Protein AF-A0A9C9X1Z8-F1 (afdb_monomer_lite)

Secondary structure (DSSP, 8-state):
--S-------SPBTTTSB-HHHHHHHHHHHHHHHHHHHHHHHTS--S-SS--SHHHHHHHHHHHHHHHHHHHHHHHHHHHH-GGGGHHHHHHHHHHHHTSSS-TTTTTGGGS--

pLDDT: mean 74.89, std 18.36, range [31.72, 95.19]

Structure (mmCIF, N/CA/C/O backbone):
data_AF-A0A9C9X1Z8-F1
#
_entry.id   AF-A0A9C9X1Z8-F1
#
loop_
_atom_site.group_PDB
_atom_site.id
_atom_site.type_symbol
_atom_site.label_atom_id
_atom_site.label_alt_id
_atom_site.label_comp_id
_atom_site.label_asym_id
_atom_site.label_entity_id
_atom_site.label_seq_id
_atom_site.pdbx_PDB_ins_code
_atom_site.Cartn_x
_atom_site.Cartn_y
_atom_site.Cartn_z
_atom_site.occupancy
_atom_site.B_iso_or_equiv
_atom_site.auth_seq_id
_atom_site.auth_comp_id
_atom_site.auth_asym_id
_atom_site.auth_atom_id
_atom_site.pdbx_PDB_model_num
ATOM 1 N N . MET A 1 1 ? -2.066 -8.870 -16.155 1.00 53.41 1 MET A N 1
ATOM 2 C CA . MET A 1 1 ? -3.312 -8.344 -16.746 1.00 53.41 1 MET A CA 1
ATOM 3 C C . MET A 1 1 ? -3.152 -8.572 -18.230 1.00 53.41 1 MET A C 1
ATOM 5 O O . MET A 1 1 ? -2.326 -7.903 -18.843 1.00 53.41 1 MET A O 1
ATOM 9 N N . ASP A 1 2 ? -3.858 -9.559 -18.768 1.00 63.41 2 ASP A N 1
ATOM 10 C CA . ASP A 1 2 ? -3.742 -9.964 -20.169 1.00 63.41 2 ASP A CA 1
ATOM 11 C C . ASP A 1 2 ? -4.976 -9.432 -20.906 1.00 63.41 2 ASP A C 1
ATOM 13 O O . ASP A 1 2 ? -6.101 -9.657 -20.462 1.00 63.41 2 ASP A O 1
ATOM 17 N N . GLY A 1 3 ? -4.769 -8.639 -21.960 1.00 81.00 3 GLY A N 1
ATOM 18 C CA . GLY A 1 3 ? -5.838 -7.916 -22.656 1.00 81.00 3 GLY A CA 1
ATOM 19 C C . GLY A 1 3 ? -5.307 -6.871 -23.643 1.00 81.00 3 GLY A C 1
ATOM 20 O O . GLY A 1 3 ? -4.100 -6.640 -23.714 1.00 81.00 3 GLY A O 1
ATOM 21 N N . ARG A 1 4 ? -6.206 -6.243 -24.413 1.00 85.81 4 ARG A N 1
ATOM 22 C CA . ARG A 1 4 ? -5.890 -5.068 -25.247 1.00 85.81 4 ARG A CA 1
ATOM 23 C C . ARG A 1 4 ? -6.233 -3.807 -24.457 1.00 85.81 4 ARG A C 1
ATOM 25 O O . ARG A 1 4 ? -7.322 -3.732 -23.897 1.00 85.81 4 ARG A O 1
ATOM 32 N N . TYR A 1 5 ? -5.324 -2.837 -24.431 1.00 82.31 5 TYR A N 1
ATOM 33 C CA . TYR A 1 5 ? -5.492 -1.586 -23.688 1.00 82.31 5 TYR A CA 1
ATOM 34 C C . TYR A 1 5 ? -5.440 -0.404 -24.649 1.00 82.31 5 TYR A C 1
ATOM 36 O O . TYR A 1 5 ? -4.644 -0.404 -25.586 1.00 82.31 5 TYR A O 1
ATOM 44 N N . PHE A 1 6 ? -6.261 0.606 -24.381 1.00 88.44 6 PHE A N 1
ATOM 45 C CA . PHE A 1 6 ? -6.117 1.940 -24.946 1.00 88.44 6 PHE A CA 1
ATOM 46 C C . PHE A 1 6 ? -5.781 2.877 -23.785 1.00 88.44 6 PHE A C 1
ATOM 48 O O . PHE A 1 6 ? -6.546 2.956 -22.826 1.00 88.44 6 PHE A O 1
ATOM 55 N N . ILE A 1 7 ? -4.609 3.510 -23.830 1.00 85.88 7 ILE A N 1
ATOM 56 C CA . ILE A 1 7 ? -4.122 4.393 -22.766 1.00 85.88 7 ILE A CA 1
ATOM 57 C C . ILE A 1 7 ? -4.100 5.809 -23.327 1.00 85.88 7 ILE A C 1
ATOM 59 O O . ILE A 1 7 ? -3.407 6.075 -24.306 1.00 85.88 7 ILE A O 1
ATOM 63 N N . GLN A 1 8 ? -4.858 6.702 -22.696 1.00 86.94 8 GLN A N 1
ATOM 64 C CA . GLN A 1 8 ? -4.831 8.133 -22.968 1.00 86.94 8 GLN A CA 1
ATOM 65 C C . GLN A 1 8 ? -4.074 8.828 -21.835 1.00 86.94 8 GLN A C 1
ATOM 67 O O . GLN A 1 8 ? -4.312 8.541 -20.663 1.00 86.94 8 GLN A O 1
ATOM 72 N N . THR A 1 9 ? -3.152 9.719 -22.186 1.00 85.38 9 THR A N 1
ATOM 73 C CA . THR A 1 9 ? -2.358 10.507 -21.240 1.00 85.38 9 THR A CA 1
ATOM 74 C C . THR A 1 9 ? -2.225 11.935 -21.756 1.00 85.38 9 THR A C 1
ATOM 76 O O . THR A 1 9 ? -2.206 12.149 -22.966 1.00 85.38 9 THR A O 1
ATOM 79 N N . GLU A 1 10 ? -2.159 12.900 -20.842 1.00 88.00 10 GLU A N 1
ATOM 80 C CA . GLU A 1 10 ? -1.916 14.320 -21.144 1.00 88.00 10 GLU A CA 1
ATOM 81 C C . GLU A 1 10 ? -0.416 14.661 -21.162 1.00 88.00 10 GLU A C 1
ATOM 83 O O . GLU A 1 10 ? -0.039 15.799 -21.415 1.00 88.00 10 GLU A O 1
ATOM 88 N N . VAL A 1 11 ? 0.447 13.684 -20.866 1.00 86.06 11 VAL A N 1
ATOM 89 C CA . VAL A 1 11 ? 1.899 13.875 -20.792 1.00 86.06 11 VAL A CA 1
ATOM 90 C C . VAL A 1 11 ? 2.503 13.959 -22.193 1.00 86.06 11 VAL A C 1
ATOM 92 O O . VAL A 1 11 ? 2.170 13.146 -23.059 1.00 86.06 11 VAL A O 1
ATOM 95 N N . ASP A 1 12 ? 3.429 14.901 -22.386 1.00 84.75 12 ASP A N 1
ATOM 96 C CA . ASP A 1 12 ? 4.148 15.071 -23.647 1.00 84.75 12 ASP A CA 1
ATOM 97 C C . ASP A 1 12 ? 4.886 13.781 -24.057 1.00 84.75 12 ASP A C 1
ATOM 99 O O . ASP A 1 12 ? 5.485 13.106 -23.210 1.00 84.75 12 ASP A O 1
ATOM 103 N N . PRO A 1 13 ? 4.875 13.413 -25.348 1.00 80.06 13 PRO A N 1
ATOM 104 C CA . PRO A 1 13 ? 5.624 12.262 -25.833 1.00 80.06 13 PRO A CA 1
ATOM 105 C C . PRO A 1 13 ? 7.142 12.526 -25.829 1.00 80.06 13 PRO A C 1
ATOM 107 O O . PRO A 1 13 ? 7.609 13.665 -25.932 1.00 80.06 13 PRO A O 1
ATOM 110 N N . ALA A 1 14 ? 7.937 11.456 -25.728 1.00 75.62 14 ALA A N 1
ATOM 111 C CA . ALA A 1 14 ? 9.395 11.510 -25.882 1.00 75.62 14 ALA A CA 1
ATOM 112 C C . ALA A 1 14 ? 9.814 12.267 -27.171 1.00 75.62 14 ALA A C 1
ATOM 114 O O . ALA A 1 14 ? 9.135 12.138 -28.195 1.00 75.62 14 ALA A O 1
ATOM 115 N N . PRO A 1 15 ? 10.927 13.036 -27.165 1.00 65.62 15 PRO A N 1
ATOM 116 C CA . PRO A 1 15 ? 12.029 13.024 -26.188 1.00 65.62 15 PRO A CA 1
ATOM 117 C C . PRO A 1 15 ? 11.895 13.993 -24.997 1.00 65.62 15 PRO A C 1
ATOM 119 O O . PRO A 1 15 ? 12.768 13.990 -24.135 1.00 65.62 15 PRO A O 1
ATOM 122 N N . ALA A 1 16 ? 10.852 14.827 -24.941 1.00 72.62 16 ALA A N 1
ATOM 123 C CA . ALA A 1 16 ? 10.663 15.798 -23.854 1.00 72.62 16 ALA A CA 1
ATOM 124 C C . ALA A 1 16 ? 9.875 15.233 -22.655 1.00 72.62 16 ALA A C 1
ATOM 126 O O . ALA A 1 16 ? 10.013 15.745 -21.545 1.00 72.62 16 ALA A O 1
ATOM 127 N N . GLY A 1 17 ? 9.078 14.179 -22.868 1.00 76.62 17 GLY A N 1
ATOM 128 C CA . GLY A 1 17 ? 8.303 13.512 -21.821 1.00 76.62 17 GLY A CA 1
ATOM 129 C C . GLY A 1 17 ? 8.395 11.985 -21.878 1.00 76.62 17 GLY A C 1
ATOM 130 O O . GLY A 1 17 ? 9.486 11.437 -22.010 1.00 76.62 17 GLY A O 1
ATOM 131 N N . PHE A 1 18 ? 7.268 11.290 -21.730 1.00 81.25 18 PHE A N 1
ATOM 132 C CA . PHE A 1 18 ? 7.241 9.840 -21.495 1.00 81.25 18 PHE A CA 1
ATOM 133 C C . PHE A 1 18 ? 7.379 9.032 -22.790 1.00 81.25 18 PHE A C 1
ATOM 135 O O . PHE A 1 18 ? 6.772 9.352 -23.818 1.00 81.25 18 PHE A O 1
ATOM 142 N N . SER A 1 19 ? 8.116 7.921 -22.721 1.00 85.81 19 SER A N 1
ATOM 143 C CA . SER A 1 19 ? 8.048 6.876 -23.746 1.00 85.81 19 SER A CA 1
ATOM 144 C C . SER A 1 19 ? 6.731 6.089 -23.640 1.00 85.81 19 SER A C 1
ATOM 146 O O . SER A 1 19 ? 6.075 6.062 -22.590 1.00 85.81 19 SER A O 1
ATOM 148 N N . MET A 1 20 ? 6.327 5.405 -24.719 1.00 83.88 20 MET A N 1
ATOM 149 C CA . MET A 1 20 ? 5.148 4.527 -24.664 1.00 83.88 20 MET A CA 1
ATOM 150 C C . MET A 1 20 ? 5.320 3.415 -23.620 1.00 83.88 20 MET A C 1
ATOM 152 O O . MET A 1 20 ? 4.370 3.070 -22.914 1.00 83.88 20 MET A O 1
ATOM 156 N N . GLU A 1 21 ? 6.525 2.859 -23.494 1.00 85.62 21 GLU A N 1
ATOM 157 C CA . GLU A 1 21 ? 6.843 1.809 -22.527 1.00 85.62 21 GLU A CA 1
ATOM 158 C C . GLU A 1 21 ? 6.702 2.311 -21.086 1.00 85.62 21 GLU A C 1
ATOM 160 O O . GLU A 1 21 ? 6.143 1.611 -20.236 1.00 85.62 21 GLU A O 1
ATOM 165 N N . GLU A 1 22 ? 7.155 3.535 -20.810 1.00 85.94 22 GLU A N 1
ATOM 166 C CA . GLU A 1 22 ? 7.035 4.174 -19.498 1.00 85.94 22 GLU A CA 1
ATOM 167 C C . GLU A 1 22 ? 5.578 4.459 -19.138 1.00 85.94 22 GLU A C 1
ATOM 169 O O . GLU A 1 22 ? 5.153 4.169 -18.016 1.00 85.94 22 GLU A O 1
ATOM 174 N N . ALA A 1 23 ? 4.782 4.948 -20.094 1.00 86.75 23 ALA A N 1
ATOM 175 C CA . ALA A 1 23 ? 3.352 5.172 -19.898 1.00 86.75 23 ALA A CA 1
ATOM 176 C C . ALA A 1 23 ? 2.621 3.863 -19.544 1.00 86.75 23 ALA A C 1
ATOM 178 O O . ALA A 1 23 ? 1.847 3.807 -18.583 1.00 86.75 23 ALA A O 1
ATOM 179 N N . VAL A 1 24 ? 2.919 2.773 -20.261 1.00 87.38 24 VAL A N 1
ATOM 180 C CA . VAL A 1 24 ? 2.356 1.441 -19.982 1.00 87.38 24 VAL A CA 1
ATOM 181 C C . VAL A 1 24 ? 2.820 0.910 -18.624 1.00 87.38 24 VAL A C 1
ATOM 183 O O . VAL A 1 24 ? 2.019 0.344 -17.877 1.00 87.38 24 VAL A O 1
ATOM 186 N N . SER A 1 25 ? 4.103 1.066 -18.292 1.00 86.38 25 SER A N 1
ATOM 187 C CA . SER A 1 25 ? 4.668 0.631 -17.009 1.00 86.38 25 SER A CA 1
ATOM 188 C C . SER A 1 25 ? 4.020 1.366 -15.833 1.00 86.38 25 SER A C 1
ATOM 190 O O . SER A 1 25 ? 3.582 0.739 -14.863 1.00 86.38 25 SER A O 1
ATOM 192 N N . SER A 1 26 ? 3.865 2.684 -15.961 1.00 85.50 26 SER A N 1
ATOM 193 C CA . SER A 1 26 ? 3.189 3.528 -14.980 1.00 85.50 26 SER A CA 1
ATOM 194 C C . SER A 1 26 ? 1.732 3.103 -14.794 1.00 85.50 26 SER A C 1
ATOM 196 O O . SER A 1 26 ? 1.310 2.846 -13.665 1.00 85.50 26 SER A O 1
ATOM 198 N N . TYR A 1 27 ? 0.989 2.881 -15.884 1.00 86.88 27 TYR A N 1
ATOM 199 C CA . TYR A 1 27 ? -0.383 2.374 -15.809 1.00 86.88 27 TYR A CA 1
ATOM 200 C C . TYR A 1 27 ? -0.462 1.017 -15.093 1.00 86.88 27 TYR A C 1
ATOM 202 O O . TYR A 1 27 ? -1.275 0.821 -14.191 1.00 86.88 27 TYR A O 1
ATOM 210 N N . LYS A 1 28 ? 0.435 0.080 -15.423 1.00 85.25 28 LYS A N 1
ATOM 211 C CA . LYS A 1 28 ? 0.493 -1.235 -14.763 1.00 85.25 28 LYS A CA 1
ATOM 212 C C . LYS A 1 28 ? 0.838 -1.137 -13.276 1.00 85.25 28 LYS A C 1
ATOM 214 O O . LYS A 1 28 ? 0.421 -1.999 -12.502 1.00 85.25 28 LYS A O 1
ATOM 219 N N . SER A 1 29 ? 1.551 -0.094 -12.851 1.00 85.25 29 SER A N 1
ATOM 220 C CA . SER A 1 29 ? 1.876 0.117 -11.438 1.00 85.25 29 SER A CA 1
ATOM 221 C C . SER A 1 29 ? 0.632 0.334 -10.562 1.00 85.25 29 SER A C 1
ATOM 223 O O . SER A 1 29 ? 0.673 0.004 -9.375 1.00 85.25 29 SER A O 1
ATOM 225 N N . LEU A 1 30 ? -0.500 0.755 -11.148 1.00 84.25 30 LEU A N 1
ATOM 226 C CA . LEU A 1 30 ? -1.786 0.912 -10.459 1.00 84.25 30 LEU A CA 1
ATOM 227 C C . LEU A 1 30 ? -2.269 -0.388 -9.795 1.00 84.25 30 LEU A C 1
ATOM 229 O O . LEU A 1 30 ? -2.922 -0.353 -8.754 1.00 84.25 30 LEU A O 1
ATOM 233 N N . GLN A 1 31 ? -1.874 -1.552 -10.315 1.00 84.06 31 GLN A N 1
ATOM 234 C CA . GLN A 1 31 ? -2.189 -2.844 -9.697 1.00 84.06 31 GLN A CA 1
ATOM 235 C C . GLN A 1 31 ? -1.654 -2.975 -8.267 1.00 84.06 31 GLN A C 1
ATOM 237 O O . GLN A 1 31 ? -2.220 -3.709 -7.455 1.00 84.06 31 GLN A O 1
ATOM 242 N N . LYS A 1 32 ? -0.565 -2.271 -7.937 1.00 84.88 32 LYS A N 1
ATOM 243 C CA . LYS A 1 32 ? -0.030 -2.231 -6.570 1.00 84.88 32 LYS A CA 1
ATOM 244 C C . LYS A 1 32 ? -1.038 -1.586 -5.623 1.00 84.88 32 LYS A C 1
ATOM 246 O O . LYS A 1 32 ? -1.264 -2.094 -4.531 1.00 84.88 32 LYS A O 1
ATOM 251 N N . VAL A 1 33 ? -1.695 -0.520 -6.077 1.00 86.12 33 VAL A N 1
ATOM 252 C CA . VAL A 1 33 ? -2.746 0.175 -5.328 1.00 86.12 33 VAL A CA 1
ATOM 253 C C . VAL A 1 33 ? -3.960 -0.735 -5.147 1.00 86.12 33 VAL A C 1
ATOM 255 O O . VAL A 1 33 ? -4.468 -0.872 -4.036 1.00 86.12 33 VAL A O 1
ATOM 258 N N . GLU A 1 34 ? -4.388 -1.44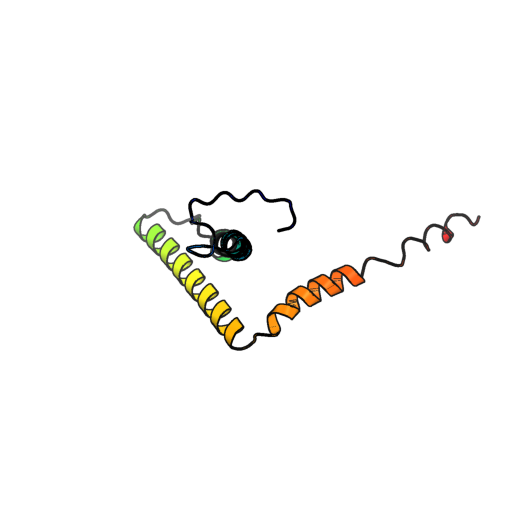0 -6.196 1.00 86.44 34 GLU A N 1
ATOM 259 C CA . GLU A 1 34 ? -5.484 -2.415 -6.092 1.00 86.44 34 GLU A CA 1
ATOM 260 C C . GLU A 1 34 ? -5.176 -3.547 -5.105 1.00 86.44 34 GLU A C 1
ATOM 262 O O . GLU A 1 34 ? -6.045 -3.954 -4.328 1.00 86.44 34 GLU A O 1
ATOM 267 N N . ARG A 1 35 ? -3.936 -4.054 -5.116 1.00 86.75 35 ARG A N 1
ATOM 268 C CA . ARG A 1 35 ? -3.473 -5.058 -4.154 1.00 86.75 35 ARG A CA 1
ATOM 269 C C . ARG A 1 35 ? -3.516 -4.507 -2.733 1.00 86.75 35 ARG A C 1
ATOM 271 O O . ARG A 1 35 ? -4.081 -5.167 -1.868 1.00 86.75 35 ARG A O 1
ATOM 278 N N . ALA A 1 36 ? -3.005 -3.299 -2.511 1.00 86.94 36 ALA A N 1
ATOM 279 C CA . ALA A 1 36 ? -3.048 -2.646 -1.208 1.00 86.94 36 ALA A CA 1
ATOM 280 C C . ALA A 1 36 ? -4.494 -2.500 -0.701 1.00 86.94 36 ALA A C 1
ATOM 282 O O . ALA A 1 36 ? -4.803 -2.897 0.4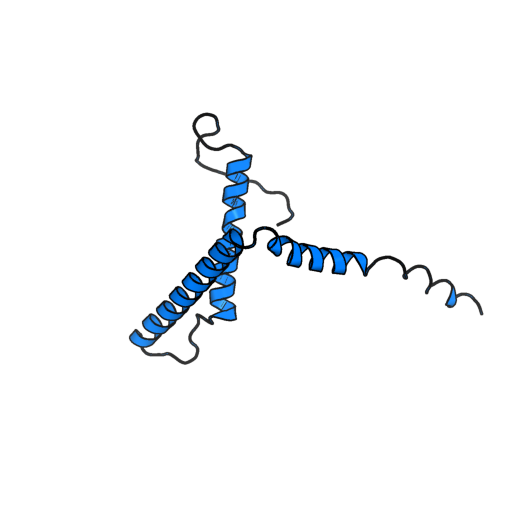19 1.00 86.94 36 ALA A O 1
ATOM 283 N N . PHE A 1 37 ? -5.425 -2.049 -1.548 1.00 86.25 37 PHE A N 1
ATOM 284 C CA . PHE A 1 37 ? -6.844 -1.984 -1.181 1.00 86.25 37 PHE A CA 1
ATOM 285 C C . PHE A 1 37 ? -7.455 -3.352 -0.874 1.00 86.25 37 PHE A C 1
ATOM 287 O O . PHE A 1 37 ? -8.348 -3.444 -0.032 1.00 86.25 37 PHE A O 1
ATOM 294 N N . ARG A 1 38 ? -7.008 -4.411 -1.552 1.00 87.06 38 ARG A N 1
ATOM 295 C CA . ARG A 1 38 ? -7.452 -5.780 -1.278 1.00 87.06 38 ARG A CA 1
ATOM 296 C C . ARG A 1 38 ? -6.986 -6.252 0.099 1.00 87.06 38 ARG A C 1
ATOM 298 O O . ARG A 1 38 ? -7.819 -6.761 0.841 1.00 87.06 38 ARG A O 1
ATOM 305 N N . VAL A 1 39 ? -5.719 -6.022 0.452 1.00 86.44 39 VAL A N 1
ATOM 306 C CA . VAL A 1 39 ? -5.155 -6.342 1.780 1.00 86.44 39 VAL A CA 1
ATOM 307 C C . VAL A 1 39 ? -5.910 -5.592 2.876 1.00 86.44 39 VAL A C 1
ATOM 309 O O . VAL A 1 39 ? -6.397 -6.193 3.830 1.00 86.44 39 VAL A O 1
ATOM 312 N N . ILE A 1 40 ? -6.127 -4.286 2.690 1.00 87.44 40 ILE A N 1
ATOM 313 C CA . ILE A 1 40 ? -6.891 -3.453 3.631 1.00 87.44 40 ILE A CA 1
ATOM 314 C C . ILE A 1 40 ? -8.307 -4.002 3.877 1.00 87.44 40 ILE A C 1
ATOM 316 O O . ILE A 1 40 ? -8.817 -3.955 4.996 1.00 87.44 40 ILE A O 1
ATOM 320 N N . LYS A 1 41 ? -8.977 -4.475 2.823 1.00 84.69 41 LYS A N 1
ATOM 321 C CA . LYS A 1 41 ? -10.370 -4.934 2.902 1.00 84.69 41 LYS A CA 1
ATOM 322 C C . LYS A 1 41 ? -10.511 -6.354 3.442 1.00 84.69 41 LYS A C 1
ATOM 324 O O . LYS A 1 41 ? -11.517 -6.619 4.087 1.00 84.69 41 LYS A O 1
ATOM 329 N N . ASN A 1 42 ? -9.565 -7.239 3.136 1.00 84.81 42 ASN A N 1
ATOM 330 C CA . ASN A 1 42 ? -9.677 -8.664 3.442 1.00 84.81 42 ASN A CA 1
ATOM 331 C C . ASN A 1 42 ? -8.882 -9.055 4.689 1.00 84.81 42 ASN A C 1
ATOM 333 O O . ASN A 1 42 ? -9.430 -9.709 5.567 1.00 84.81 42 ASN A O 1
ATOM 337 N N . ASP A 1 43 ? -7.616 -8.647 4.768 1.00 80.81 43 ASP A N 1
ATOM 338 C CA . ASP A 1 43 ? -6.702 -9.096 5.823 1.00 80.81 43 ASP A CA 1
ATOM 339 C C . ASP A 1 43 ? -6.776 -8.177 7.047 1.00 80.81 43 ASP A C 1
ATOM 341 O O . ASP A 1 43 ? -6.722 -8.631 8.187 1.00 80.81 43 ASP A O 1
ATOM 345 N N . LEU A 1 44 ? -6.936 -6.872 6.809 1.00 80.50 44 LEU A N 1
ATOM 346 C CA . LEU A 1 44 ? -6.983 -5.846 7.858 1.00 80.50 44 LEU A CA 1
ATOM 347 C C . LEU A 1 44 ? -8.403 -5.434 8.257 1.00 80.50 44 LEU A C 1
ATOM 349 O O . LEU A 1 44 ? -8.552 -4.607 9.155 1.00 80.50 44 LEU A O 1
ATOM 353 N N . ASP A 1 45 ? -9.415 -5.975 7.571 1.00 81.75 45 ASP A N 1
ATOM 354 C CA . ASP A 1 45 ? -10.847 -5.723 7.765 1.00 81.75 45 ASP A CA 1
ATOM 355 C C . ASP A 1 45 ? -11.169 -4.273 8.169 1.00 81.75 45 ASP A C 1
ATOM 357 O O . ASP A 1 45 ? -11.639 -3.959 9.268 1.00 81.75 45 ASP A O 1
ATOM 361 N N . ILE A 1 46 ? -10.876 -3.334 7.265 1.00 84.62 46 ILE A N 1
ATOM 362 C CA . ILE A 1 46 ? -11.068 -1.901 7.532 1.00 84.62 46 ILE A CA 1
ATOM 363 C C . ILE A 1 46 ? -12.520 -1.521 7.858 1.00 84.62 46 ILE A C 1
ATOM 365 O O . ILE A 1 46 ? -12.753 -0.428 8.371 1.00 84.62 46 ILE A O 1
ATOM 369 N N . ARG A 1 47 ? -13.506 -2.376 7.548 1.00 80.44 47 ARG A N 1
ATOM 370 C CA . ARG A 1 47 ? -14.926 -2.121 7.817 1.00 80.44 47 ARG A CA 1
ATOM 371 C C . ARG A 1 47 ? -15.251 -2.594 9.235 1.00 80.44 47 ARG A C 1
ATOM 373 O O . ARG A 1 47 ? -15.511 -3.775 9.438 1.00 80.44 47 ARG A O 1
ATOM 380 N N . PRO A 1 48 ? -15.286 -1.696 10.232 1.00 68.56 48 PRO A N 1
ATOM 381 C CA . PRO A 1 48 ? -15.434 -2.127 11.607 1.00 68.56 48 PRO A CA 1
ATOM 382 C C . PRO A 1 48 ? -16.876 -2.583 11.855 1.00 68.56 48 PRO A C 1
ATOM 384 O O . PRO A 1 48 ? -17.806 -1.785 11.773 1.00 68.56 48 PRO A O 1
ATOM 387 N N . VAL A 1 49 ? -17.069 -3.852 12.215 1.00 68.62 49 VAL A N 1
ATOM 388 C CA . VAL A 1 49 ? -18.410 -4.421 12.454 1.00 68.62 49 VAL A CA 1
ATOM 389 C C . VAL A 1 49 ? -19.016 -3.939 13.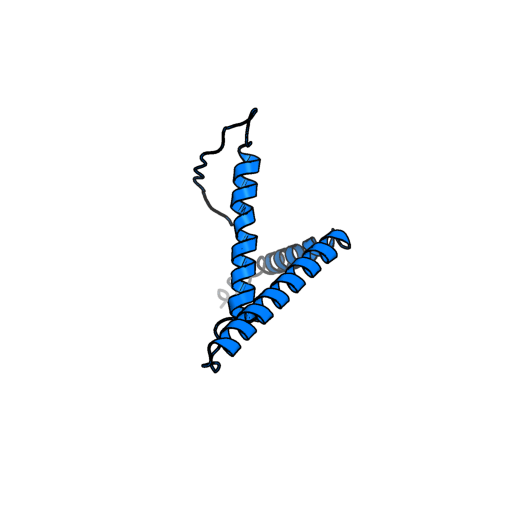784 1.00 68.62 49 VAL A C 1
ATOM 391 O O . VAL A 1 49 ? -20.225 -3.744 13.893 1.00 68.62 49 VAL A O 1
ATOM 394 N N . TYR A 1 50 ? -18.183 -3.691 14.802 1.00 73.31 50 TYR A N 1
ATOM 395 C CA . TYR A 1 50 ? -18.647 -3.454 16.181 1.00 73.31 50 TYR A CA 1
ATOM 396 C C . TYR A 1 50 ? -18.262 -2.087 16.766 1.00 73.31 50 TYR A C 1
ATOM 398 O O . TYR A 1 50 ? -18.505 -1.812 17.944 1.00 73.31 50 TYR A O 1
ATOM 406 N N . VAL A 1 51 ? -17.655 -1.204 15.971 1.00 75.88 51 VAL A N 1
ATOM 407 C CA . VAL A 1 51 ? -17.134 0.079 16.458 1.00 75.88 51 VAL A CA 1
ATOM 408 C C . VAL A 1 51 ? -18.089 1.212 16.085 1.00 75.88 51 VAL A C 1
ATOM 410 O O . VAL A 1 51 ? -18.192 1.582 14.926 1.00 75.88 51 VAL A O 1
ATOM 413 N N . ARG A 1 52 ? -18.796 1.773 17.078 1.00 78.62 52 ARG A N 1
ATOM 414 C CA . ARG A 1 52 ? -19.831 2.811 16.861 1.00 78.62 52 ARG A CA 1
ATOM 415 C C . ARG A 1 52 ? -19.407 4.236 17.224 1.00 78.62 52 ARG A C 1
ATOM 417 O O . ARG A 1 52 ? -20.039 5.189 16.790 1.00 78.62 52 ARG A O 1
ATOM 424 N N . ARG A 1 53 ? -18.366 4.395 18.049 1.00 88.75 53 ARG A N 1
ATOM 425 C CA . ARG A 1 53 ? -17.857 5.717 18.449 1.00 88.75 53 ARG A CA 1
ATOM 426 C C . ARG A 1 53 ? -16.851 6.221 17.426 1.00 88.75 53 ARG A C 1
ATOM 428 O O . ARG A 1 53 ? -15.905 5.506 17.104 1.00 88.75 53 ARG A O 1
ATOM 435 N N . GLU A 1 54 ? -17.010 7.469 17.004 1.00 87.19 54 GLU A N 1
ATOM 436 C CA . GLU A 1 54 ? -16.179 8.102 15.976 1.00 87.19 54 GLU A CA 1
ATOM 437 C C . GLU A 1 54 ? -14.675 8.043 16.296 1.00 87.19 54 GLU A C 1
ATOM 439 O O . GLU A 1 54 ? -13.865 7.725 15.430 1.00 87.19 54 GLU A O 1
ATOM 444 N N . THR A 1 55 ? -14.289 8.262 17.556 1.00 89.75 55 THR A N 1
ATOM 445 C CA . THR A 1 55 ? -12.886 8.176 17.998 1.00 89.75 55 THR A CA 1
ATOM 446 C C . THR A 1 55 ? -12.286 6.789 17.780 1.00 89.75 55 THR A C 1
ATOM 448 O O . THR A 1 55 ? -11.144 6.663 17.345 1.00 89.75 55 THR A O 1
ATOM 451 N N . ARG A 1 56 ? -13.064 5.731 18.028 1.00 88.75 56 ARG A N 1
ATOM 452 C CA . ARG A 1 56 ? -12.616 4.349 17.834 1.00 88.75 56 ARG A CA 1
ATOM 453 C C . ARG A 1 56 ? -12.589 3.958 16.354 1.00 88.75 56 ARG A C 1
ATOM 455 O O . ARG A 1 56 ? -11.723 3.183 15.973 1.00 88.75 56 ARG A O 1
ATOM 462 N N . ILE A 1 57 ? -13.489 4.503 15.530 1.00 88.88 57 ILE A N 1
ATOM 463 C CA . ILE A 1 57 ? -13.458 4.312 14.069 1.00 88.88 57 ILE A CA 1
ATOM 464 C C . ILE A 1 57 ? -12.178 4.931 13.500 1.00 88.88 57 ILE A C 1
ATOM 466 O O . ILE A 1 57 ? -11.443 4.261 12.779 1.00 88.88 57 ILE A O 1
ATOM 470 N N . ARG A 1 58 ? -11.866 6.174 13.893 1.00 89.75 58 ARG A N 1
ATOM 471 C CA . ARG A 1 58 ? -10.619 6.850 13.505 1.00 89.75 58 ARG A CA 1
ATOM 472 C C . ARG A 1 58 ? -9.385 6.051 13.938 1.00 89.75 58 ARG A C 1
ATOM 474 O O . ARG A 1 58 ? -8.482 5.852 13.132 1.00 89.75 58 ARG A O 1
ATOM 481 N N . GLY A 1 59 ? -9.385 5.525 15.165 1.00 92.00 59 GLY A N 1
ATOM 482 C CA . GLY A 1 59 ? -8.319 4.649 15.660 1.00 92.00 59 GLY A CA 1
ATOM 483 C C . GLY A 1 59 ? -8.159 3.354 14.854 1.00 92.00 59 GLY A C 1
ATOM 484 O O . GLY A 1 59 ? -7.040 3.012 14.488 1.00 92.00 59 GLY A O 1
ATOM 485 N N . HIS A 1 60 ? -9.258 2.662 14.528 1.00 90.62 60 HIS A N 1
ATOM 486 C CA . HIS A 1 60 ? -9.233 1.430 13.722 1.00 90.62 60 HIS A CA 1
ATOM 487 C C . HIS A 1 60 ? -8.621 1.669 12.344 1.00 90.62 60 HIS A C 1
ATOM 489 O O . HIS A 1 60 ? -7.665 1.001 11.965 1.00 90.62 60 HIS A O 1
ATOM 495 N N . VAL A 1 61 ? -9.112 2.688 11.632 1.00 90.25 61 VAL A N 1
ATOM 496 C CA . VAL A 1 61 ? -8.601 3.053 10.303 1.00 90.25 61 VAL A CA 1
ATOM 497 C C . VAL A 1 61 ? -7.107 3.375 10.358 1.00 90.25 61 VAL A C 1
ATOM 499 O O . VAL A 1 61 ? -6.354 2.955 9.482 1.00 90.25 61 VAL A O 1
ATOM 502 N N . MET A 1 62 ? -6.662 4.073 11.404 1.00 92.81 62 MET A N 1
ATOM 503 C CA . MET A 1 62 ? -5.255 4.420 11.586 1.00 92.81 62 MET A CA 1
ATOM 504 C C . MET A 1 62 ? -4.376 3.188 11.836 1.00 92.81 62 MET A C 1
ATOM 506 O O . MET A 1 62 ? -3.297 3.083 11.259 1.00 92.81 62 MET A O 1
ATOM 510 N N . ILE A 1 63 ? -4.848 2.221 12.627 1.00 92.69 63 ILE A N 1
ATOM 511 C CA . ILE A 1 63 ? -4.142 0.951 12.846 1.00 92.69 63 ILE A CA 1
ATOM 512 C C . ILE A 1 63 ? -4.057 0.146 11.543 1.00 92.69 63 ILE A C 1
ATOM 514 O O . ILE A 1 63 ? -2.968 -0.305 11.189 1.00 92.69 63 ILE A O 1
ATOM 518 N N . CYS A 1 64 ? -5.158 0.012 10.794 1.00 92.06 64 CYS A N 1
ATOM 519 C CA . CYS A 1 64 ? -5.151 -0.663 9.491 1.00 92.06 64 CYS A CA 1
ATOM 520 C C . CYS A 1 64 ? -4.175 0.014 8.517 1.00 92.06 64 CYS A C 1
ATOM 522 O O . CYS A 1 64 ? -3.438 -0.664 7.804 1.00 92.06 64 CYS A O 1
ATOM 524 N N . TYR A 1 65 ? -4.124 1.349 8.508 1.00 92.31 65 TYR A N 1
ATOM 525 C CA . TYR A 1 65 ? -3.178 2.091 7.679 1.00 92.31 65 TYR A CA 1
ATOM 526 C C . TYR A 1 65 ? -1.720 1.800 8.057 1.00 92.31 65 TYR A C 1
ATOM 528 O O . TYR A 1 65 ? -0.899 1.535 7.180 1.00 92.31 65 TYR A O 1
ATOM 536 N N . PHE A 1 66 ? -1.387 1.795 9.351 1.00 95.19 66 PHE A N 1
ATOM 537 C CA . PHE A 1 66 ? -0.029 1.468 9.791 1.00 95.19 66 PHE A CA 1
ATOM 538 C C . PHE A 1 66 ? 0.358 0.021 9.500 1.00 95.19 66 PHE A C 1
ATOM 540 O O . PHE A 1 66 ? 1.489 -0.232 9.094 1.00 95.19 66 PHE A O 1
ATOM 547 N N . ALA A 1 67 ? -0.566 -0.921 9.662 1.00 94.31 67 ALA A N 1
ATOM 548 C CA . ALA A 1 67 ? -0.312 -2.315 9.333 1.00 94.31 67 ALA A CA 1
ATOM 549 C C . ALA A 1 67 ? -0.011 -2.493 7.835 1.00 94.31 67 ALA A C 1
ATOM 551 O O . ALA A 1 67 ? 0.967 -3.151 7.486 1.00 94.31 67 ALA A O 1
ATOM 552 N N . LEU A 1 68 ? -0.771 -1.827 6.958 1.00 92.81 68 LEU A N 1
ATOM 553 C CA . LEU A 1 68 ? -0.477 -1.797 5.524 1.00 92.81 68 LEU A CA 1
ATOM 554 C C . LEU A 1 68 ? 0.889 -1.164 5.228 1.00 92.81 68 LEU A C 1
ATOM 556 O O . LEU A 1 68 ? 1.635 -1.665 4.392 1.00 92.81 68 LEU A O 1
ATOM 560 N N . LEU A 1 69 ? 1.224 -0.057 5.896 1.00 93.88 69 LEU A N 1
ATOM 561 C CA . LEU A 1 69 ? 2.515 0.602 5.710 1.00 93.88 69 LEU A CA 1
ATOM 562 C C . LEU A 1 69 ? 3.670 -0.346 6.054 1.00 93.88 69 LEU A C 1
ATOM 564 O O . LEU A 1 69 ? 4.641 -0.427 5.304 1.00 93.88 69 LEU A O 1
ATOM 568 N N . ILE A 1 70 ? 3.554 -1.071 7.168 1.00 94.75 70 ILE A N 1
ATOM 569 C CA . ILE A 1 70 ? 4.546 -2.066 7.582 1.00 94.75 70 ILE A CA 1
ATOM 570 C C . ILE A 1 70 ? 4.648 -3.179 6.538 1.00 94.75 70 ILE A C 1
ATOM 572 O O . ILE A 1 70 ? 5.760 -3.510 6.140 1.00 94.75 70 ILE A O 1
ATOM 576 N N . ASP A 1 71 ? 3.521 -3.705 6.057 1.00 91.38 71 ASP A N 1
ATOM 577 C CA . ASP A 1 71 ? 3.490 -4.754 5.032 1.00 91.38 71 ASP A CA 1
ATOM 578 C C . ASP A 1 71 ? 4.241 -4.331 3.756 1.00 91.38 71 ASP A C 1
ATOM 580 O O . ASP A 1 71 ? 5.158 -5.017 3.304 1.00 91.38 71 ASP A O 1
ATOM 584 N N . VAL A 1 72 ? 3.968 -3.123 3.249 1.00 90.12 72 VAL A N 1
ATOM 585 C CA . VAL A 1 72 ? 4.648 -2.572 2.063 1.00 90.12 72 VAL A CA 1
ATOM 586 C C . VAL A 1 72 ? 6.147 -2.364 2.303 1.00 90.12 72 VAL A C 1
ATOM 588 O O . VAL A 1 72 ? 6.964 -2.641 1.421 1.00 90.12 72 VAL A O 1
ATOM 591 N N . LEU A 1 73 ? 6.540 -1.871 3.482 1.00 94.00 73 LEU A N 1
ATOM 592 C CA . LEU A 1 73 ? 7.951 -1.670 3.825 1.00 94.00 73 LEU A CA 1
ATOM 593 C C . LEU A 1 73 ? 8.702 -2.997 3.947 1.00 94.00 73 LEU A C 1
ATOM 595 O O . LEU A 1 73 ? 9.839 -3.101 3.481 1.00 94.00 73 LEU A O 1
ATOM 599 N N . VAL A 1 74 ? 8.072 -4.005 4.549 1.00 93.00 74 VAL A N 1
ATOM 600 C CA . VAL A 1 74 ? 8.627 -5.355 4.653 1.00 93.00 74 VAL A CA 1
ATOM 601 C C . VAL A 1 74 ? 8.762 -5.968 3.266 1.00 93.00 74 VAL A C 1
ATOM 603 O O . VAL A 1 74 ? 9.841 -6.459 2.947 1.00 93.00 74 VAL A O 1
ATOM 606 N N . GLU A 1 75 ? 7.740 -5.878 2.411 1.00 88.88 75 GLU A N 1
ATOM 607 C CA . GLU A 1 75 ? 7.811 -6.374 1.032 1.00 88.88 75 GLU A CA 1
ATOM 608 C C . GLU A 1 75 ? 8.955 -5.704 0.259 1.00 88.88 75 GLU A C 1
ATOM 610 O O . GLU A 1 75 ? 9.752 -6.381 -0.396 1.00 88.88 75 GLU A O 1
ATOM 615 N N . LYS A 1 76 ? 9.085 -4.37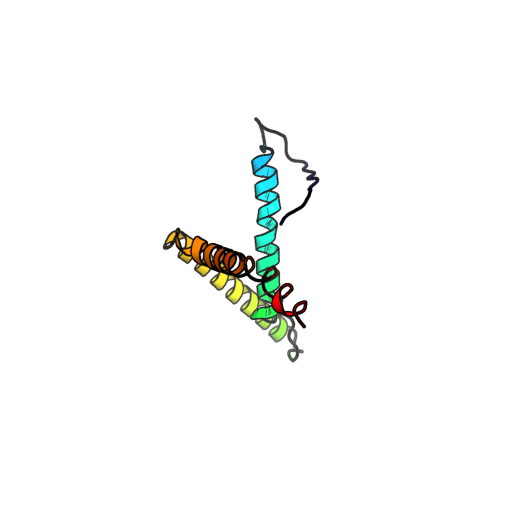5 0.368 1.00 89.88 76 LYS A N 1
ATOM 616 C CA . LYS A 1 76 ? 10.159 -3.623 -0.289 1.00 89.88 76 LYS A CA 1
ATOM 617 C C . LYS A 1 76 ? 11.537 -4.073 0.195 1.00 89.88 76 LYS A C 1
ATOM 619 O O . LYS A 1 76 ? 12.403 -4.369 -0.623 1.00 89.88 76 LYS A O 1
ATOM 624 N N . ARG A 1 77 ? 11.732 -4.176 1.510 1.00 92.19 77 ARG A N 1
ATOM 625 C CA . ARG A 1 77 ? 13.019 -4.574 2.092 1.00 92.19 77 ARG A CA 1
ATOM 626 C C . ARG A 1 77 ? 13.361 -6.031 1.792 1.00 92.19 77 ARG A C 1
ATOM 628 O O . ARG A 1 77 ? 14.514 -6.352 1.528 1.00 92.19 77 ARG A O 1
ATOM 635 N N . MET A 1 78 ? 12.364 -6.911 1.779 1.00 90.50 78 MET A N 1
ATOM 636 C CA . MET A 1 78 ? 12.541 -8.308 1.379 1.00 90.50 78 MET A CA 1
ATOM 637 C C . MET A 1 78 ? 12.968 -8.424 -0.081 1.00 90.50 78 MET A C 1
ATOM 639 O O . MET A 1 78 ? 13.839 -9.228 -0.391 1.00 90.50 78 MET A O 1
ATOM 643 N N . ARG A 1 79 ? 12.415 -7.591 -0.966 1.00 85.62 79 ARG A N 1
ATOM 644 C CA . ARG A 1 79 ? 12.796 -7.534 -2.383 1.00 85.62 79 ARG A CA 1
ATOM 645 C C . ARG A 1 79 ? 14.224 -7.028 -2.596 1.00 85.62 79 ARG A C 1
ATOM 647 O O . ARG A 1 79 ? 14.904 -7.515 -3.490 1.00 85.62 79 ARG A O 1
ATOM 654 N N . GLU A 1 80 ? 14.679 -6.083 -1.774 1.00 88.75 80 GLU A N 1
ATOM 655 C CA . GLU A 1 80 ? 16.065 -5.591 -1.792 1.00 88.75 80 GLU A CA 1
ATOM 656 C C . GLU A 1 80 ? 17.066 -6.664 -1.333 1.00 88.75 80 GLU A C 1
ATOM 658 O O . GLU A 1 80 ? 18.141 -6.788 -1.912 1.00 88.75 80 GLU A O 1
ATOM 663 N N . ILE A 1 81 ? 16.716 -7.455 -0.313 1.00 90.62 81 ILE A N 1
ATOM 664 C CA . ILE A 1 81 ? 17.603 -8.486 0.253 1.00 90.62 81 ILE A CA 1
ATOM 665 C C . ILE A 1 81 ? 17.572 -9.782 -0.575 1.00 90.62 81 ILE A C 1
ATOM 667 O O . ILE A 1 81 ? 18.597 -10.443 -0.725 1.00 90.62 81 ILE A O 1
ATOM 671 N N . PHE A 1 82 ? 16.409 -10.152 -1.115 1.00 86.69 82 PHE A N 1
ATOM 672 C CA . PHE A 1 82 ? 16.187 -11.418 -1.816 1.00 86.69 82 PHE A CA 1
ATOM 673 C C . PHE A 1 82 ? 15.573 -11.209 -3.213 1.00 86.69 82 PHE A C 1
ATOM 675 O O . PHE A 1 82 ? 14.412 -11.570 -3.436 1.00 86.69 82 PHE A O 1
ATOM 682 N N . PRO A 1 83 ? 16.338 -10.679 -4.183 1.00 76.94 83 PRO A N 1
ATOM 683 C CA . PRO A 1 83 ? 15.833 -10.414 -5.532 1.00 76.94 83 PRO A CA 1
ATOM 684 C C . PRO A 1 83 ? 15.343 -11.680 -6.266 1.00 76.94 83 PRO A C 1
ATOM 686 O O . PRO A 1 83 ? 14.389 -11.614 -7.036 1.00 76.94 83 PRO A O 1
ATOM 689 N N . ASP A 1 84 ? 15.910 -12.855 -5.971 1.00 74.94 84 ASP A N 1
ATOM 690 C CA . ASP A 1 84 ? 15.567 -14.116 -6.651 1.00 74.94 84 ASP A CA 1
ATOM 691 C C . ASP A 1 84 ? 14.297 -14.812 -6.125 1.00 74.94 84 ASP A C 1
ATOM 693 O O . ASP A 1 84 ? 13.761 -15.723 -6.769 1.00 74.94 84 ASP A O 1
ATOM 697 N N . MET A 1 85 ? 13.778 -14.403 -4.961 1.00 62.34 85 MET A N 1
ATOM 698 C CA . MET A 1 85 ? 12.637 -15.071 -4.314 1.00 62.34 85 MET A CA 1
ATOM 699 C C . MET A 1 85 ? 11.305 -14.841 -5.042 1.00 62.34 85 MET A C 1
ATOM 701 O O . MET A 1 85 ? 10.374 -15.639 -4.895 1.00 62.34 85 MET A O 1
ATOM 705 N N . GLU A 1 86 ? 11.208 -13.808 -5.882 1.00 57.34 86 GLU A N 1
ATOM 706 C CA . GLU A 1 86 ? 9.999 -13.500 -6.655 1.00 57.34 86 GLU A CA 1
ATOM 707 C C . GLU A 1 86 ? 9.648 -14.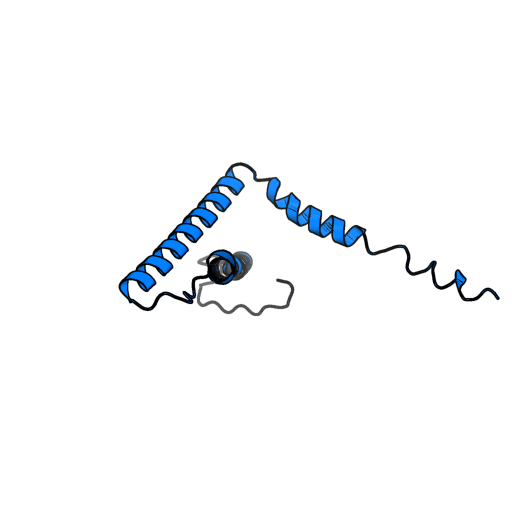620 -7.656 1.00 57.34 86 GLU A C 1
ATOM 709 O O . GLU A 1 86 ? 8.475 -14.929 -7.895 1.00 57.34 86 GLU A O 1
ATOM 714 N N . ASN A 1 87 ? 10.661 -15.354 -8.128 1.00 53.81 87 ASN A N 1
ATOM 715 C CA . ASN A 1 87 ? 10.488 -16.499 -9.018 1.00 53.81 87 ASN A CA 1
ATOM 716 C C . ASN A 1 87 ? 9.863 -17.725 -8.334 1.00 53.81 87 ASN A C 1
ATOM 718 O O . ASN A 1 87 ? 9.440 -18.647 -9.023 1.00 53.81 87 ASN A O 1
ATOM 722 N N . SER A 1 88 ? 9.750 -17.768 -7.002 1.00 52.28 88 SER A N 1
ATOM 723 C CA . SER A 1 88 ? 9.143 -18.900 -6.282 1.00 52.28 88 SER A CA 1
ATOM 724 C C . SER A 1 88 ? 7.633 -19.016 -6.534 1.00 52.28 88 SER A C 1
ATOM 726 O O . SER A 1 88 ? 7.118 -20.110 -6.782 1.00 52.28 88 SER A O 1
ATOM 728 N N . GLN A 1 89 ? 6.903 -17.894 -6.553 1.00 53.78 89 GLN A N 1
ATOM 729 C CA . GLN A 1 89 ? 5.469 -17.895 -6.878 1.00 53.78 89 GLN A CA 1
ATOM 730 C C . GLN A 1 89 ? 5.224 -18.144 -8.373 1.00 53.78 89 GLN A C 1
ATOM 732 O O . GLN A 1 89 ? 4.314 -18.898 -8.724 1.00 53.78 89 GLN A O 1
ATOM 737 N N . ALA A 1 90 ? 6.075 -17.591 -9.245 1.00 49.94 90 ALA A N 1
ATOM 738 C CA . ALA A 1 90 ? 6.054 -17.879 -10.679 1.00 49.94 90 ALA A CA 1
ATOM 739 C C . ALA A 1 90 ? 6.336 -19.368 -10.965 1.00 49.94 90 ALA A C 1
ATOM 741 O O . ALA A 1 90 ? 5.616 -19.988 -11.747 1.00 49.94 90 ALA A O 1
ATOM 742 N N . ARG A 1 91 ? 7.294 -19.979 -10.251 1.00 48.16 91 ARG A N 1
ATOM 743 C CA . ARG A 1 91 ? 7.578 -21.423 -10.293 1.00 48.16 91 ARG A CA 1
ATOM 744 C C . ARG A 1 91 ? 6.396 -22.258 -9.803 1.00 48.16 91 ARG A C 1
ATOM 746 O O . ARG A 1 91 ? 6.052 -23.231 -10.458 1.00 48.16 91 ARG A O 1
ATOM 753 N N . LYS A 1 92 ? 5.708 -21.873 -8.718 1.00 48.97 92 LYS A N 1
ATOM 754 C CA . LYS A 1 92 ? 4.478 -22.565 -8.265 1.00 48.97 92 LYS A CA 1
ATOM 755 C C . LYS A 1 92 ? 3.358 -22.512 -9.316 1.00 48.97 92 LYS A C 1
ATOM 757 O O . LYS A 1 92 ? 2.645 -23.497 -9.496 1.00 48.97 92 LYS A O 1
ATOM 762 N N . ALA A 1 93 ? 3.220 -21.397 -10.036 1.00 53.44 93 ALA A N 1
ATOM 763 C CA . ALA A 1 93 ? 2.274 -21.269 -11.147 1.00 53.44 93 ALA A CA 1
ATOM 764 C C . ALA A 1 93 ? 2.695 -22.084 -12.389 1.00 53.44 93 ALA A C 1
ATOM 766 O O . ALA A 1 93 ? 1.834 -22.642 -13.070 1.00 53.44 93 ALA A O 1
ATOM 767 N N . GLN A 1 94 ? 4.000 -22.201 -12.660 1.00 56.47 94 GLN A N 1
ATOM 768 C CA . GLN A 1 94 ? 4.554 -23.052 -13.722 1.00 56.47 94 GLN A CA 1
ATOM 769 C C . GLN A 1 94 ? 4.411 -24.552 -13.405 1.00 56.47 94 GLN A C 1
ATOM 771 O O . GLN A 1 94 ? 3.960 -25.300 -14.269 1.00 56.47 94 GLN A O 1
ATOM 776 N N . LEU A 1 95 ? 4.668 -24.988 -12.164 1.00 56.31 95 LEU A N 1
ATOM 777 C CA . LEU A 1 95 ? 4.437 -26.375 -11.728 1.00 56.31 95 LEU A CA 1
ATOM 778 C C . LEU A 1 95 ? 2.956 -26.774 -11.827 1.00 56.31 95 LEU A C 1
ATOM 780 O O . LEU A 1 95 ? 2.635 -27.896 -12.202 1.00 56.31 95 LEU A O 1
ATOM 784 N N . LYS A 1 96 ? 2.026 -25.851 -11.545 1.00 50.03 96 LYS A N 1
ATOM 785 C CA . LYS A 1 96 ? 0.584 -26.127 -11.667 1.00 50.03 96 LYS A CA 1
ATOM 786 C C . LYS A 1 96 ? 0.121 -26.268 -13.127 1.00 50.03 96 LYS A C 1
ATOM 788 O O . LYS A 1 96 ? -0.900 -26.905 -13.370 1.00 50.03 96 LYS A O 1
ATOM 793 N N . LYS A 1 97 ? 0.858 -25.692 -14.088 1.00 52.12 97 LYS A N 1
ATOM 794 C CA . LYS A 1 97 ? 0.620 -25.859 -15.534 1.00 52.12 97 LYS A CA 1
ATOM 795 C C . LYS A 1 97 ? 1.246 -27.138 -16.096 1.00 52.12 97 LYS A C 1
ATOM 797 O O . LYS A 1 97 ? 0.661 -27.709 -17.008 1.00 52.12 97 LYS A O 1
ATOM 802 N N . SER A 1 98 ? 2.367 -27.621 -15.550 1.00 46.16 98 SER A N 1
ATOM 803 C CA . SER A 1 98 ? 2.966 -28.885 -16.013 1.00 46.16 98 SER A CA 1
ATOM 804 C C . SER A 1 98 ? 2.190 -30.128 -15.556 1.00 46.16 98 SER A C 1
ATOM 806 O O . SER A 1 98 ? 2.345 -31.186 -16.146 1.00 46.16 98 SER A O 1
ATOM 808 N N . GLY A 1 99 ? 1.323 -30.015 -14.544 1.00 44.28 99 GLY A N 1
ATOM 809 C CA . GLY A 1 99 ? 0.474 -31.116 -14.066 1.00 44.28 99 GLY A CA 1
ATOM 810 C C . GLY A 1 99 ? -0.858 -31.309 -14.806 1.00 44.28 99 GLY A C 1
ATOM 811 O O . GLY A 1 99 ? -1.732 -31.982 -14.268 1.00 44.28 99 GLY A O 1
ATOM 812 N N . ARG A 1 100 ? -1.079 -30.687 -15.978 1.00 40.88 100 ARG A N 1
ATOM 813 C CA . ARG A 1 100 ? -2.379 -30.747 -16.687 1.00 40.88 100 ARG A CA 1
ATOM 814 C C . ARG A 1 100 ? -2.280 -30.982 -18.199 1.00 40.88 100 ARG A C 1
ATOM 816 O O . ARG A 1 100 ? -3.032 -30.383 -18.961 1.00 40.88 100 ARG A O 1
ATOM 823 N N . SER A 1 101 ? -1.372 -31.848 -18.634 1.00 45.44 101 SER A N 1
ATOM 824 C CA . SER A 1 101 ? -1.379 -32.379 -20.001 1.00 45.44 101 SER A CA 1
ATOM 825 C C . SER A 1 101 ? -0.565 -33.667 -20.053 1.00 45.44 101 SER A C 1
ATOM 827 O O . SER A 1 101 ? 0.653 -33.557 -20.078 1.00 45.44 101 SER A O 1
ATOM 829 N N . GLU A 1 102 ? -1.238 -34.830 -20.025 1.00 45.09 102 GLU A N 1
ATOM 830 C CA . GLU A 1 102 ? -0.849 -36.063 -20.760 1.00 45.09 102 GLU A CA 1
ATOM 831 C C . GLU A 1 102 ? -1.712 -37.325 -20.497 1.00 45.09 102 GLU A C 1
ATOM 833 O O . GLU A 1 102 ? -1.324 -38.394 -20.943 1.00 45.09 102 GLU A O 1
ATOM 838 N N . ASN A 1 103 ? -2.901 -37.259 -19.866 1.00 44.97 103 ASN A N 1
ATOM 839 C CA . ASN A 1 103 ? -3.705 -38.482 -19.613 1.00 44.97 103 ASN A CA 1
ATOM 840 C C . ASN A 1 103 ? -5.111 -38.546 -20.254 1.00 44.97 103 ASN A C 1
ATOM 842 O O . ASN A 1 103 ? -5.781 -39.563 -20.091 1.00 44.97 103 ASN A O 1
ATOM 846 N N . ASP A 1 104 ? -5.561 -37.550 -21.026 1.00 45.28 104 ASP A N 1
ATOM 847 C CA . ASP A 1 104 ? -6.939 -37.551 -21.574 1.00 45.28 104 ASP A CA 1
ATOM 848 C C . ASP A 1 104 ? -7.136 -38.424 -22.833 1.00 45.28 104 ASP A C 1
ATOM 850 O O . ASP A 1 104 ? -8.264 -38.616 -23.281 1.00 45.28 104 ASP A O 1
ATOM 854 N N . SER A 1 105 ? -6.076 -39.005 -23.400 1.00 39.28 105 SER A N 1
ATOM 855 C CA . SER A 1 105 ? -6.174 -39.948 -24.528 1.00 39.28 105 SER A CA 1
ATOM 856 C C . SER A 1 105 ? -6.256 -41.420 -24.103 1.00 39.28 105 SER A C 1
ATOM 858 O O . SER A 1 105 ? -6.721 -42.245 -24.888 1.00 39.28 105 SER A O 1
ATOM 860 N N . LEU A 1 106 ? -5.861 -41.772 -22.870 1.00 43.00 106 LEU A 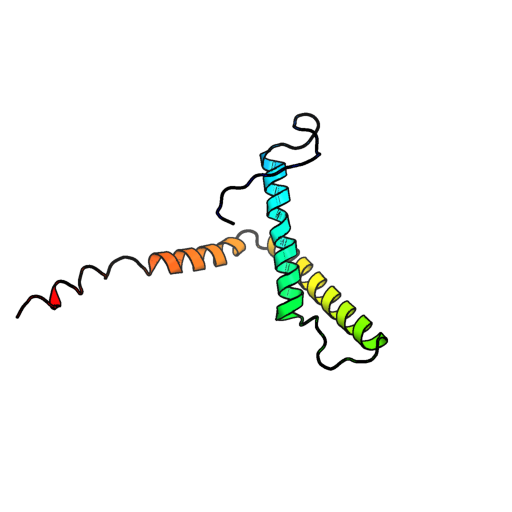N 1
ATOM 861 C CA . LEU A 1 106 ? -5.826 -43.171 -22.418 1.00 43.00 106 LEU A CA 1
ATOM 862 C C . LEU A 1 106 ? -7.185 -43.691 -21.925 1.00 43.00 106 LEU A C 1
ATOM 864 O O . LEU A 1 106 ? -7.443 -44.885 -22.018 1.00 43.00 106 LEU A O 1
ATOM 868 N N . THR A 1 107 ? -8.073 -42.822 -21.431 1.00 42.91 107 THR A N 1
ATOM 869 C CA . THR A 1 107 ? -9.360 -43.252 -20.848 1.00 42.91 107 THR A CA 1
ATOM 870 C C . THR A 1 107 ? -10.415 -43.608 -21.903 1.00 42.91 107 THR A C 1
ATOM 872 O O . THR A 1 107 ? -11.332 -44.368 -21.611 1.00 42.91 107 THR A O 1
ATOM 875 N N . MET A 1 108 ? -10.280 -43.103 -23.136 1.00 31.72 108 MET A N 1
ATOM 876 C CA . MET A 1 108 ? -11.212 -43.402 -24.237 1.00 31.72 108 MET A CA 1
ATOM 877 C C . MET A 1 108 ? -10.944 -44.762 -24.898 1.00 31.72 108 MET A C 1
ATOM 879 O O . MET A 1 108 ? -11.864 -45.351 -25.454 1.00 31.72 108 MET A O 1
ATOM 883 N N . ILE A 1 109 ? -9.715 -45.288 -24.814 1.00 41.59 109 ILE A N 1
ATOM 884 C CA . ILE A 1 109 ? -9.356 -46.586 -25.413 1.00 41.59 109 ILE A CA 1
ATOM 885 C C . ILE A 1 109 ? -9.879 -47.753 -24.557 1.00 41.59 109 ILE A C 1
ATOM 887 O O . ILE A 1 109 ? -10.275 -48.776 -25.098 1.00 41.59 109 ILE A O 1
ATOM 891 N N . THR A 1 110 ? -9.982 -47.592 -23.235 1.00 40.28 110 THR A N 1
ATOM 892 C CA . THR A 1 110 ? -10.429 -48.671 -22.330 1.00 40.28 110 THR A CA 1
ATOM 893 C C . THR A 1 110 ? -11.953 -48.868 -22.287 1.00 40.28 110 THR A C 1
ATOM 895 O O . THR A 1 110 ? -12.420 -49.785 -21.627 1.00 40.28 110 THR A O 1
ATOM 898 N N . MET A 1 111 ? -12.741 -48.024 -22.966 1.00 34.72 111 MET A N 1
ATOM 899 C CA . MET A 1 111 ? -14.215 -48.090 -22.960 1.00 34.72 111 MET A CA 1
ATOM 900 C C . MET A 1 111 ? -14.814 -48.581 -24.292 1.00 34.72 111 MET A C 1
ATOM 902 O O . MET A 1 111 ? -16.033 -48.579 -24.439 1.00 34.72 111 MET A O 1
ATOM 906 N N . MET A 1 112 ? -13.982 -48.965 -25.271 1.00 40.28 112 MET A N 1
ATOM 907 C CA . MET A 1 112 ? -14.426 -49.480 -26.581 1.00 40.28 112 MET A CA 1
ATOM 908 C C . MET A 1 112 ? -13.996 -50.931 -26.864 1.00 40.28 112 MET A C 1
ATOM 910 O O . MET A 1 112 ? -14.210 -51.409 -27.973 1.00 40.28 112 MET A O 1
ATOM 914 N N . GLU A 1 113 ? -13.434 -51.640 -25.882 1.00 42.91 113 GLU A N 1
ATOM 915 C CA . GLU A 1 113 ? -13.209 -53.091 -25.957 1.00 42.91 113 GLU A CA 1
ATOM 916 C C . GLU A 1 113 ? -14.109 -53.822 -24.952 1.00 42.91 113 GLU A C 1
ATOM 918 O O . GLU A 1 113 ? -13.665 -54.177 -23.866 1.00 42.91 113 GLU A O 1
ATOM 923 N N . GLU A 1 114 ? -15.375 -54.012 -25.337 1.00 36.91 114 GLU A N 1
ATOM 924 C CA . GLU A 1 114 ? -16.163 -55.251 -25.184 1.00 36.91 114 GLU A CA 1
ATOM 925 C C . GLU A 1 114 ? -17.164 -55.352 -26.347 1.00 36.91 114 GLU A C 1
ATOM 927 O O . GLU A 1 114 ? -17.798 -54.321 -26.680 1.00 36.91 114 GLU A O 1
#

Foldseek 3Di:
DDDDDDDDDPFDDPPVTDDPVRSVVVVVCCVVVVVLVVCLCPVLVLPDPPDDDPVVNVVSNVVSVVVSVVVVVCVVVCCVVCVPCVCVVVVVVVVVVVPPDDPPVPVVVVVPDD

Radius of gyration: 23.5 Å; chains: 1; bounding box: 37×71×45 Å

Sequence (114 aa):
MDGRYFIQTEVDPAPAGFSMEEAVSSYKSLQKVERAFRVIKNDLDIRPVYVRRETRIRGHVMICYFALLIDVLVEKRMREIFPDMENSQARKAQLKKSGRSENDSLTMITMMEE